Protein AF-A0A0E9NHE9-F1 (afdb_monomer)

Solvent-accessible surface area (backbone atoms only — not comparable to full-atom values): 5121 Å² total; per-residue (Å²): 117,68,71,58,55,53,49,53,51,51,52,50,49,52,51,17,28,52,52,25,49,44,26,74,74,70,68,53,68,78,73,59,77,45,53,90,80,36,94,46,73,73,55,35,51,55,51,34,51,48,53,51,50,36,38,54,52,7,42,54,48,47,51,50,52,51,52,49,43,67,73,33,95,87,53,78,68,88,85,53,97,80,72,92,68,97,121

Secondary structure (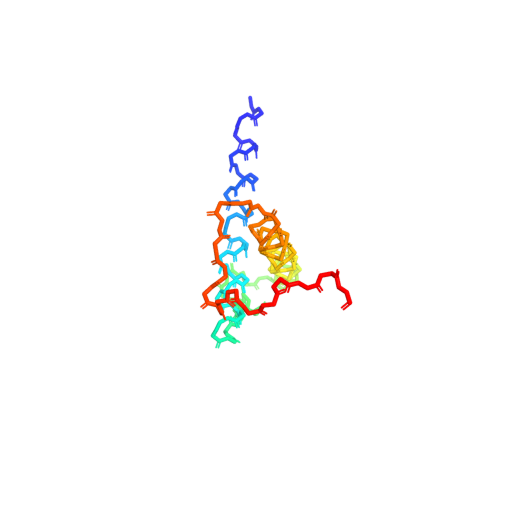DSSP, 8-state):
-HHHHHHHHHHHHHHHHHHHHHHHHH--PPPS-GGGT-SSHHHHHHHHHHHHHHHHHHHHHHHHHHHHHHHSTT---TT--------

Organism: Saitoella complicata (strain BCRC 22490 / CBS 7301 / JCM 7358 / NBRC 10748 / NRRL Y-17804) (NCBI:txid698492)

Radius of gyration: 18.15 Å; Cα contacts (8 Å, |Δi|>4): 53; chains: 1; bounding box: 43×34×54 Å

InterPro domains:
  IPR013726 Mitofissin [PF08520] (2-76)
  IPR013726 Mitofissin [PTHR28075] (1-78)

Nearest PDB structures (foldseek):
  7ydo-assembly1_A  TM=7.568E-01  e=9.092E-04  Schizosaccharomyces pombe 972h-

Mean predicted aligned error: 10.59 Å

Sequence (87 aa):
MFGRLVRIGIDAVLVSTALAGIKRTTGLTPRQDLDFLSPYPEASYLTKLLVTKYLETGEWFLDYASSHAASSGWFEDSKGKKGGGWL

pLDDT: mean 75.22, std 11.65, range [44.25, 89.75]

Structure (mmCIF, N/CA/C/O backbone):
data_AF-A0A0E9NHE9-F1
#
_entry.id   AF-A0A0E9NHE9-F1
#
loop_
_atom_site.group_PDB
_atom_site.id
_atom_site.type_symbol
_atom_site.label_atom_id
_atom_site.label_alt_id
_atom_site.label_comp_id
_atom_site.label_asym_id
_atom_site.label_entity_id
_atom_site.label_seq_id
_atom_site.pdbx_PDB_ins_code
_atom_site.Cartn_x
_atom_site.Cartn_y
_atom_site.Cartn_z
_atom_site.occupancy
_atom_site.B_iso_or_equiv
_atom_site.auth_seq_id
_atom_site.auth_comp_id
_atom_site.auth_asym_id
_atom_site.auth_atom_id
_atom_site.pdbx_PDB_model_num
ATOM 1 N N . MET A 1 1 ? 8.724 23.081 -2.415 1.00 61.16 1 MET A N 1
ATOM 2 C CA . MET A 1 1 ? 8.887 21.713 -2.973 1.00 61.16 1 MET A CA 1
ATOM 3 C C . MET A 1 1 ? 8.202 20.631 -2.128 1.00 61.16 1 MET A C 1
ATOM 5 O O . MET A 1 1 ? 7.687 19.686 -2.709 1.00 61.16 1 MET A O 1
ATOM 9 N N . PHE A 1 2 ? 8.100 20.798 -0.801 1.00 77.00 2 PHE A N 1
ATOM 10 C CA . PHE A 1 2 ? 7.490 19.833 0.133 1.00 77.00 2 PHE A CA 1
ATOM 11 C C . PHE A 1 2 ? 6.055 19.388 -0.222 1.00 77.00 2 PHE A C 1
ATOM 13 O O . PHE A 1 2 ? 5.761 18.199 -0.215 1.00 77.00 2 PHE A O 1
ATOM 20 N N . GLY A 1 3 ? 5.181 20.312 -0.643 1.00 79.75 3 GLY A N 1
ATOM 21 C CA . GLY A 1 3 ? 3.795 19.973 -1.002 1.00 79.75 3 GLY A CA 1
ATOM 22 C C . GLY A 1 3 ? 3.651 19.006 -2.187 1.00 79.75 3 GLY A C 1
ATOM 23 O O . GLY A 1 3 ? 2.718 18.209 -2.207 1.00 79.75 3 GLY A O 1
ATOM 24 N N . ARG A 1 4 ? 4.589 19.013 -3.149 1.00 78.88 4 ARG A N 1
ATOM 25 C CA . ARG A 1 4 ? 4.581 18.044 -4.262 1.00 78.88 4 ARG A CA 1
ATOM 26 C C . ARG A 1 4 ? 4.981 16.647 -3.796 1.00 78.88 4 ARG A C 1
ATOM 28 O O . ARG A 1 4 ? 4.373 15.685 -4.239 1.00 78.88 4 ARG A O 1
ATOM 35 N N . LEU A 1 5 ? 5.950 16.542 -2.884 1.00 80.56 5 LEU A N 1
ATOM 36 C CA . LEU A 1 5 ? 6.362 15.257 -2.312 1.00 80.56 5 LEU A CA 1
ATOM 37 C C . LEU A 1 5 ? 5.237 14.628 -1.493 1.00 80.56 5 LEU A C 1
ATOM 39 O O . LEU A 1 5 ? 4.954 13.449 -1.661 1.00 80.56 5 LEU A O 1
ATOM 43 N N . VAL A 1 6 ? 4.553 15.428 -0.670 1.00 85.38 6 VAL A N 1
ATOM 44 C CA . VAL A 1 6 ? 3.390 14.962 0.098 1.00 85.38 6 VAL A CA 1
ATOM 45 C C . VAL A 1 6 ? 2.279 14.492 -0.838 1.00 85.38 6 VAL A C 1
ATOM 47 O O . VAL A 1 6 ? 1.741 13.412 -0.637 1.00 85.38 6 VAL A O 1
ATOM 50 N N . ARG A 1 7 ? 1.968 15.252 -1.895 1.00 85.94 7 ARG A N 1
ATOM 51 C CA . ARG A 1 7 ? 0.939 14.872 -2.872 1.00 85.94 7 ARG A CA 1
ATOM 52 C C . ARG A 1 7 ? 1.281 13.567 -3.594 1.00 85.94 7 ARG A C 1
ATOM 54 O O . ARG A 1 7 ? 0.449 12.676 -3.619 1.00 85.94 7 ARG A O 1
ATOM 61 N N . ILE A 1 8 ? 2.510 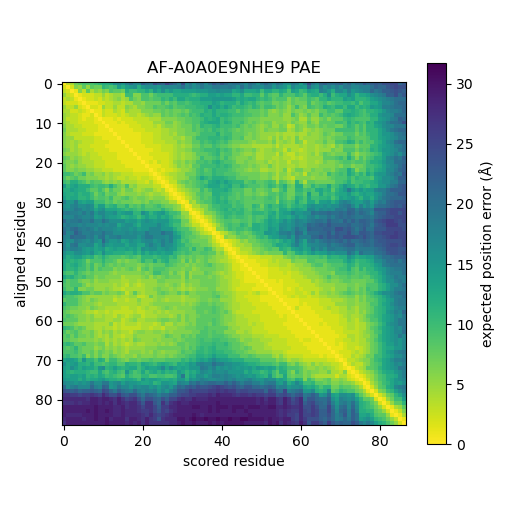13.434 -4.097 1.00 83.12 8 ILE A N 1
ATOM 62 C CA . ILE A 1 8 ? 2.982 12.210 -4.764 1.00 83.12 8 ILE A CA 1
ATOM 63 C C . ILE A 1 8 ? 2.979 11.025 -3.790 1.00 83.12 8 ILE A C 1
ATOM 65 O O . ILE A 1 8 ? 2.603 9.924 -4.173 1.00 83.12 8 ILE A O 1
ATOM 69 N N . GLY A 1 9 ? 3.356 11.248 -2.528 1.00 83.06 9 GLY A N 1
ATOM 70 C CA . GLY A 1 9 ? 3.288 10.228 -1.483 1.00 83.06 9 GLY A CA 1
ATOM 71 C C . GLY A 1 9 ? 1.856 9.771 -1.206 1.00 83.06 9 GLY A C 1
ATOM 72 O O . GLY A 1 9 ? 1.595 8.572 -1.183 1.00 83.06 9 GLY A O 1
ATOM 73 N N . ILE A 1 10 ? 0.918 10.713 -1.059 1.00 84.56 10 ILE A N 1
ATOM 74 C CA . ILE A 1 10 ? -0.510 10.414 -0.874 1.00 84.56 10 ILE A CA 1
ATOM 75 C C . ILE A 1 10 ? -1.055 9.654 -2.085 1.00 84.56 10 ILE A C 1
ATOM 77 O O . ILE A 1 10 ? -1.669 8.604 -1.912 1.00 84.56 10 ILE A O 1
ATOM 81 N N . ASP A 1 11 ? -0.793 10.134 -3.300 1.00 83.88 11 ASP A N 1
ATOM 82 C CA . ASP A 1 11 ? -1.268 9.500 -4.531 1.00 83.88 11 ASP A CA 1
ATOM 83 C C . ASP A 1 11 ? -0.697 8.074 -4.671 1.00 83.88 11 ASP A C 1
ATOM 85 O O . ASP A 1 11 ? -1.428 7.144 -5.010 1.00 83.88 11 ASP A O 1
ATOM 89 N N . ALA A 1 12 ? 0.577 7.858 -4.322 1.00 84.12 12 ALA A N 1
ATOM 90 C CA . ALA A 1 12 ? 1.196 6.533 -4.331 1.00 84.12 12 ALA A CA 1
ATOM 91 C C . ALA A 1 12 ? 0.545 5.568 -3.326 1.00 84.12 12 ALA A C 1
ATOM 93 O O . ALA A 1 12 ? 0.300 4.407 -3.660 1.00 84.12 12 ALA A O 1
ATOM 94 N N . VAL A 1 13 ? 0.227 6.032 -2.113 1.00 84.38 13 VAL A N 1
ATOM 95 C CA . VAL A 1 13 ? -0.467 5.220 -1.098 1.00 84.38 13 VAL A CA 1
ATOM 96 C C . VAL A 1 13 ? -1.898 4.903 -1.532 1.00 84.38 13 VAL A C 1
ATOM 98 O O . VAL A 1 13 ? -2.335 3.760 -1.396 1.00 84.38 13 VAL A O 1
ATOM 101 N N . LEU A 1 14 ? -2.617 5.871 -2.106 1.00 85.31 14 LEU A N 1
ATOM 102 C CA . LEU A 1 14 ? -3.974 5.667 -2.619 1.00 85.31 14 LEU A CA 1
ATOM 103 C C . LEU A 1 14 ? -4.002 4.613 -3.728 1.00 85.31 14 LEU A C 1
ATOM 105 O O . LEU A 1 14 ? -4.796 3.674 -3.664 1.00 85.31 14 LEU A O 1
ATOM 109 N N . VAL A 1 15 ? -3.099 4.725 -4.705 1.00 85.94 15 VAL A N 1
ATOM 110 C CA . VAL A 1 15 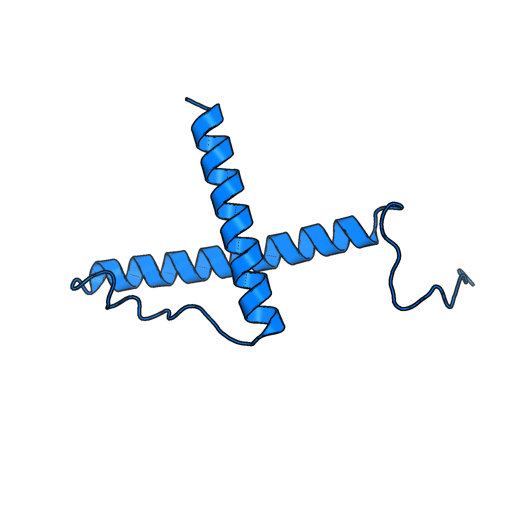? -2.968 3.742 -5.789 1.00 85.94 15 VAL A CA 1
ATOM 111 C C . VAL A 1 15 ? -2.608 2.364 -5.230 1.00 85.94 15 VAL A C 1
ATOM 113 O O . VAL A 1 15 ? -3.220 1.372 -5.620 1.00 85.94 15 VAL A O 1
ATOM 116 N N . SER A 1 16 ? -1.680 2.293 -4.272 1.00 84.69 16 SER A N 1
ATOM 117 C CA . SER A 1 16 ? -1.283 1.040 -3.613 1.00 84.69 16 SER A CA 1
ATOM 118 C C . SER A 1 16 ? -2.457 0.360 -2.911 1.00 84.69 16 SER A C 1
ATOM 120 O O . SER A 1 16 ? -2.692 -0.832 -3.093 1.00 84.69 16 SER A O 1
ATOM 122 N N . THR A 1 17 ? -3.227 1.132 -2.144 1.00 86.44 17 THR A N 1
ATOM 123 C CA . THR A 1 17 ? -4.389 0.651 -1.385 1.00 86.44 17 THR A CA 1
ATOM 124 C C . THR A 1 17 ? -5.492 0.157 -2.321 1.00 86.44 17 THR A C 1
ATOM 126 O O . THR A 1 17 ? -6.071 -0.903 -2.091 1.00 86.44 17 THR A O 1
ATOM 129 N N . ALA A 1 18 ? -5.751 0.876 -3.419 1.00 85.75 18 ALA A N 1
ATOM 130 C CA . ALA A 1 18 ? -6.712 0.454 -4.436 1.00 85.75 18 ALA A CA 1
ATOM 131 C C . ALA A 1 18 ? -6.292 -0.867 -5.104 1.00 85.75 18 ALA A C 1
ATOM 133 O O . ALA A 1 18 ? -7.106 -1.778 -5.252 1.00 85.75 18 ALA A O 1
ATOM 134 N N . LEU A 1 19 ? -5.010 -1.001 -5.454 1.00 82.94 19 LEU A N 1
ATOM 135 C CA . LEU A 1 19 ? -4.468 -2.199 -6.096 1.00 82.94 19 LEU A CA 1
ATOM 136 C C . LEU A 1 19 ? -4.484 -3.415 -5.157 1.00 82.94 19 LEU A C 1
ATOM 138 O O . LEU A 1 19 ? -4.861 -4.513 -5.567 1.00 82.94 19 LEU A O 1
ATOM 142 N N . ALA A 1 20 ? -4.148 -3.206 -3.882 1.00 84.56 20 ALA A N 1
ATOM 143 C CA . ALA A 1 20 ? -4.280 -4.206 -2.826 1.00 84.56 20 ALA A CA 1
ATOM 144 C C . ALA A 1 20 ? -5.744 -4.638 -2.625 1.00 84.56 20 ALA A C 1
ATOM 146 O O . ALA A 1 20 ? -6.037 -5.830 -2.514 1.00 84.56 20 ALA A O 1
ATOM 147 N N . GLY A 1 21 ? -6.684 -3.688 -2.653 1.00 82.56 21 GLY A N 1
ATOM 148 C CA . GLY A 1 21 ? -8.119 -3.966 -2.596 1.00 82.56 21 GLY A CA 1
ATOM 149 C C . GLY A 1 21 ? -8.602 -4.831 -3.765 1.00 82.56 21 GLY A C 1
ATOM 150 O O . GLY A 1 21 ? -9.324 -5.807 -3.550 1.00 82.56 21 GLY A O 1
ATOM 151 N N . ILE A 1 22 ? -8.160 -4.538 -4.993 1.00 85.12 22 ILE A N 1
ATOM 152 C CA . ILE A 1 22 ? -8.469 -5.351 -6.184 1.00 85.12 22 ILE A CA 1
ATOM 153 C C . ILE A 1 22 ? -7.914 -6.770 -6.021 1.00 85.12 22 ILE A C 1
ATOM 155 O O . ILE A 1 22 ? -8.656 -7.736 -6.208 1.00 85.12 22 ILE A O 1
ATOM 159 N N . LYS A 1 23 ? -6.654 -6.911 -5.591 1.00 82.56 23 LYS A N 1
ATOM 160 C CA . LYS A 1 23 ? -6.034 -8.215 -5.315 1.00 82.56 23 LYS A CA 1
ATOM 161 C C . LYS A 1 23 ? -6.836 -9.021 -4.287 1.00 82.56 23 LYS A C 1
ATOM 163 O O . LYS A 1 23 ? -7.084 -10.202 -4.508 1.00 82.56 23 LYS A O 1
ATOM 168 N N . ARG A 1 24 ? -7.285 -8.398 -3.193 1.00 80.38 24 ARG A N 1
ATOM 169 C CA . ARG A 1 24 ? -8.040 -9.069 -2.117 1.00 80.38 24 ARG A CA 1
ATOM 170 C C . ARG A 1 24 ? -9.467 -9.453 -2.520 1.00 80.38 24 ARG A C 1
ATOM 172 O O . ARG A 1 24 ? -9.971 -10.467 -2.051 1.00 80.38 24 ARG A O 1
ATOM 179 N N . THR A 1 25 ? -10.120 -8.650 -3.358 1.00 83.31 25 THR A N 1
ATOM 180 C CA . THR A 1 25 ? -11.525 -8.861 -3.759 1.00 83.31 25 THR A CA 1
ATOM 181 C C . THR A 1 25 ? -11.678 -9.775 -4.970 1.00 83.31 25 THR A C 1
ATOM 183 O O . THR A 1 25 ? -12.636 -10.538 -5.035 1.00 83.31 25 THR A O 1
ATOM 186 N N . THR A 1 26 ? -10.741 -9.720 -5.918 1.00 81.69 26 THR A N 1
ATOM 187 C CA . THR A 1 26 ? -10.817 -10.466 -7.187 1.00 81.69 26 THR A CA 1
ATOM 188 C C . THR A 1 26 ? -9.786 -11.587 -7.301 1.00 81.69 26 THR A C 1
ATOM 190 O O . THR A 1 26 ? -9.900 -12.430 -8.186 1.00 81.69 26 THR A O 1
ATOM 193 N N . GLY A 1 27 ? -8.759 -11.600 -6.445 1.00 76.12 27 GLY A N 1
ATOM 194 C CA . GLY A 1 27 ? -7.611 -12.503 -6.571 1.00 76.12 27 GLY A CA 1
ATOM 195 C C . GLY A 1 27 ? -6.645 -12.130 -7.702 1.00 76.12 27 GLY A C 1
ATOM 196 O O . GLY A 1 27 ? -5.616 -12.783 -7.859 1.00 76.12 27 GLY A O 1
ATOM 197 N N . LEU A 1 28 ? -6.942 -11.086 -8.485 1.00 73.88 28 LEU A N 1
ATOM 198 C CA . LEU A 1 28 ? -6.106 -10.644 -9.595 1.00 73.88 28 LEU A CA 1
ATOM 199 C C . LEU A 1 28 ? -4.940 -9.809 -9.066 1.00 73.88 28 LEU A C 1
ATOM 201 O O . LEU A 1 28 ? -5.122 -8.712 -8.536 1.00 73.88 28 LEU A O 1
ATOM 205 N N . THR A 1 29 ? -3.724 -10.318 -9.224 1.00 71.81 29 THR A N 1
ATOM 206 C CA . THR A 1 29 ? -2.504 -9.546 -9.002 1.00 71.81 29 THR A CA 1
ATOM 207 C C . THR A 1 29 ? -2.105 -8.821 -10.290 1.00 71.81 29 THR A C 1
ATOM 209 O O . THR A 1 29 ? -2.236 -9.383 -11.382 1.00 71.81 29 THR A O 1
ATOM 212 N N . PRO A 1 30 ? -1.590 -7.580 -10.203 1.00 67.81 30 PRO A N 1
ATOM 213 C CA . PRO A 1 30 ? -0.910 -6.955 -11.331 1.00 67.81 30 PRO A CA 1
ATOM 214 C C . PRO A 1 30 ? 0.185 -7.897 -11.828 1.00 67.81 30 PRO A C 1
ATOM 216 O O . PRO A 1 30 ? 0.926 -8.451 -11.007 1.00 67.81 30 PRO A O 1
ATOM 219 N N 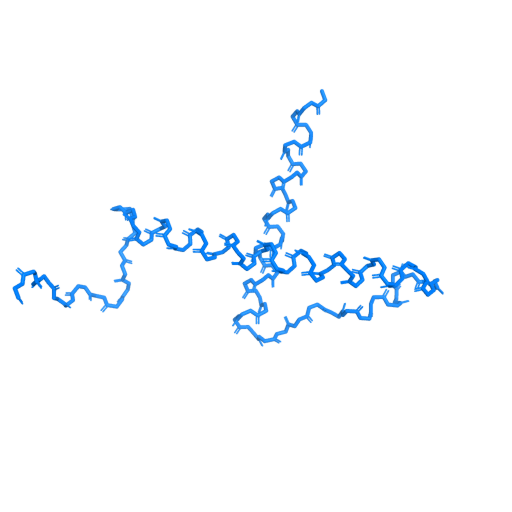. ARG A 1 31 ? 0.288 -8.077 -13.151 1.00 65.62 31 ARG A N 1
ATOM 220 C CA . ARG A 1 31 ? 1.363 -8.874 -13.756 1.00 65.62 31 ARG A CA 1
ATOM 221 C C . ARG A 1 31 ? 2.698 -8.397 -13.198 1.00 65.62 31 ARG A C 1
ATOM 223 O O . ARG A 1 31 ? 3.045 -7.229 -13.331 1.00 65.62 31 ARG A O 1
ATOM 230 N N . GLN A 1 32 ? 3.402 -9.296 -12.519 1.00 62.75 32 GLN A N 1
ATOM 231 C CA . GLN A 1 32 ? 4.733 -9.034 -11.969 1.00 62.75 32 GLN A CA 1
ATOM 232 C C . GLN A 1 32 ? 5.792 -9.117 -13.073 1.00 62.75 32 GLN A C 1
ATOM 234 O O . GLN A 1 32 ? 6.858 -8.518 -12.982 1.00 62.75 32 GLN A O 1
ATOM 239 N N . ASP A 1 33 ? 5.491 -9.839 -14.146 1.00 59.38 33 ASP A N 1
ATOM 240 C CA . ASP A 1 33 ? 6.200 -9.817 -15.415 1.00 59.38 33 ASP A CA 1
ATOM 241 C C . ASP A 1 33 ? 5.786 -8.574 -16.214 1.00 59.38 33 ASP A C 1
ATOM 243 O O . ASP A 1 33 ? 5.101 -8.617 -17.235 1.00 59.38 33 ASP A O 1
ATOM 247 N N . LEU A 1 34 ? 6.238 -7.418 -15.735 1.00 63.56 34 LEU A N 1
ATOM 248 C CA . LEU A 1 34 ? 6.159 -6.146 -16.451 1.00 63.56 34 LEU A CA 1
ATOM 249 C C . LEU A 1 34 ? 7.180 -6.077 -17.601 1.00 63.56 34 LEU A C 1
ATOM 251 O O . LEU A 1 34 ? 7.665 -5.004 -17.944 1.00 63.56 34 LEU A O 1
ATOM 255 N N . ASP A 1 35 ? 7.484 -7.213 -18.229 1.00 58.38 35 ASP A N 1
ATOM 256 C CA . ASP A 1 35 ? 8.450 -7.332 -19.327 1.00 58.38 35 ASP A CA 1
ATOM 257 C C . ASP A 1 35 ? 7.999 -6.538 -20.570 1.00 58.38 35 ASP A C 1
AT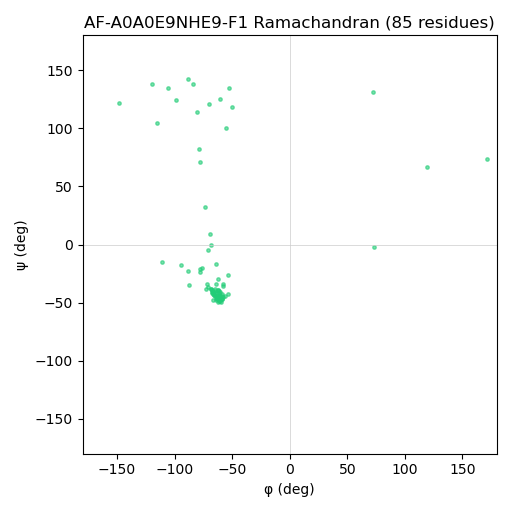OM 259 O O . ASP A 1 35 ? 8.803 -6.190 -21.428 1.00 58.38 35 ASP A O 1
ATOM 263 N N . PHE A 1 36 ? 6.715 -6.168 -20.639 1.00 61.25 36 PHE A N 1
ATOM 264 C CA . PHE A 1 36 ? 6.189 -5.237 -21.641 1.00 61.25 36 PHE A CA 1
ATOM 265 C C . PHE A 1 36 ? 6.523 -3.760 -21.360 1.00 61.25 36 PHE A C 1
ATOM 267 O O . PHE A 1 36 ? 6.450 -2.944 -22.276 1.00 61.25 36 PHE A O 1
ATOM 274 N N . LEU A 1 37 ? 6.857 -3.393 -20.116 1.00 60.06 37 LEU A N 1
ATOM 275 C CA . LEU A 1 37 ? 7.244 -2.027 -19.735 1.00 60.06 37 LEU A CA 1
ATOM 276 C C . LEU A 1 37 ? 8.744 -1.777 -19.897 1.00 60.06 37 LEU A C 1
ATOM 278 O O . LEU A 1 37 ? 9.149 -0.623 -20.019 1.00 60.06 37 LEU A O 1
ATOM 282 N N . SER A 1 38 ? 9.569 -2.826 -19.893 1.00 56.22 38 SER A N 1
ATOM 283 C CA . SER A 1 38 ? 11.010 -2.690 -20.069 1.00 56.22 38 SER A CA 1
ATOM 284 C C . SER A 1 38 ? 11.614 -3.901 -20.786 1.00 56.22 38 SER A C 1
ATOM 286 O O . SER A 1 38 ? 11.573 -5.001 -20.241 1.00 56.22 38 SER A O 1
ATOM 288 N N . PRO A 1 39 ? 12.277 -3.708 -21.940 1.00 60.66 39 PRO A N 1
ATOM 289 C CA . PRO A 1 39 ? 13.020 -4.770 -22.621 1.00 60.66 39 PRO A CA 1
ATOM 290 C C . PRO A 1 39 ? 14.313 -5.181 -21.887 1.00 60.66 39 PRO A C 1
ATOM 292 O O . PRO A 1 39 ? 14.992 -6.112 -22.317 1.00 60.66 39 PRO A O 1
ATOM 295 N N . TYR A 1 40 ? 14.678 -4.493 -20.797 1.00 63.09 40 TYR A N 1
ATOM 296 C CA . TYR A 1 40 ? 15.903 -4.746 -20.036 1.00 63.09 40 TYR A CA 1
ATOM 297 C C . TYR A 1 40 ? 15.639 -5.611 -18.785 1.00 63.09 40 TYR A C 1
ATOM 299 O O . TYR A 1 40 ? 14.870 -5.179 -17.919 1.00 63.09 40 TYR A O 1
ATOM 307 N N . PRO A 1 41 ? 16.328 -6.763 -18.622 1.00 63.19 41 PRO A N 1
ATOM 308 C CA . PRO A 1 41 ? 16.128 -7.694 -17.500 1.00 63.19 41 PRO A CA 1
ATOM 309 C C . PRO A 1 41 ? 16.348 -7.075 -16.110 1.00 63.19 41 PRO A C 1
ATOM 311 O O . PRO A 1 41 ? 15.672 -7.428 -15.144 1.00 63.19 41 PRO A O 1
ATOM 314 N N . GLU A 1 42 ? 17.284 -6.130 -16.010 1.00 64.06 42 GLU A N 1
ATOM 315 C CA . GLU A 1 42 ? 17.650 -5.446 -14.760 1.00 64.06 42 GLU A CA 1
ATOM 316 C C . GLU A 1 42 ? 16.518 -4.539 -14.256 1.00 64.06 42 GLU A C 1
ATOM 318 O O . GLU A 1 42 ? 16.215 -4.482 -13.062 1.00 64.06 42 GLU A O 1
ATOM 323 N N . ALA A 1 43 ? 15.832 -3.874 -15.187 1.00 61.19 43 ALA A N 1
ATOM 324 C CA . ALA A 1 43 ? 14.677 -3.049 -14.875 1.00 61.19 43 ALA A CA 1
ATOM 325 C C . ALA A 1 43 ? 13.475 -3.914 -14.470 1.00 61.19 43 ALA A C 1
ATOM 327 O O . ALA A 1 43 ? 12.796 -3.554 -13.512 1.00 61.19 43 ALA A O 1
ATOM 328 N N . SER A 1 44 ? 13.278 -5.092 -15.079 1.00 65.25 44 SER A N 1
ATOM 329 C CA . SER A 1 44 ? 12.221 -6.033 -14.676 1.00 65.25 44 SER A CA 1
ATOM 330 C C . SER A 1 44 ? 12.330 -6.457 -13.203 1.00 65.25 44 SER A C 1
ATOM 332 O O . SER A 1 44 ? 11.306 -6.605 -12.534 1.00 65.25 44 SER A O 1
ATOM 334 N N . TYR A 1 45 ? 13.543 -6.621 -12.656 1.00 71.88 45 TYR A N 1
ATOM 335 C CA . TYR A 1 45 ? 13.731 -6.932 -11.231 1.00 71.88 45 TYR A CA 1
ATOM 336 C C . TYR A 1 45 ? 13.305 -5.773 -10.320 1.00 71.88 45 TYR A 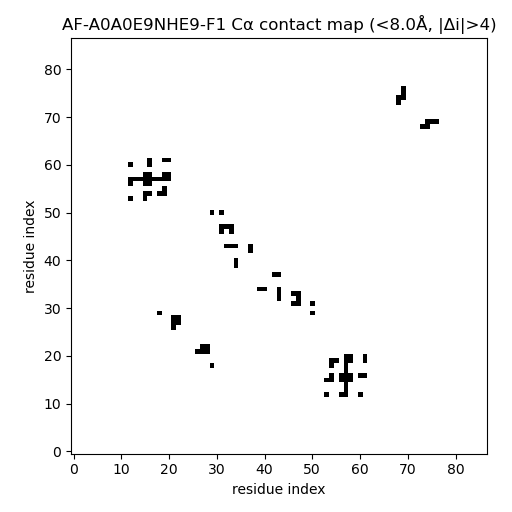C 1
ATOM 338 O O . TYR A 1 45 ? 12.545 -5.976 -9.370 1.00 71.88 45 TYR A O 1
ATOM 346 N N . LEU A 1 46 ? 13.738 -4.546 -10.629 1.00 70.38 46 LEU A N 1
ATOM 347 C CA . LEU A 1 46 ? 13.347 -3.361 -9.863 1.00 70.38 46 LEU A CA 1
ATOM 348 C C . LEU A 1 46 ? 11.838 -3.127 -9.928 1.00 70.38 46 LEU A C 1
ATOM 350 O O . LEU A 1 46 ? 11.225 -2.808 -8.912 1.00 70.38 46 LEU A O 1
ATOM 354 N N . THR A 1 47 ? 11.212 -3.341 -11.086 1.00 70.44 47 THR A N 1
ATOM 355 C CA . THR A 1 47 ? 9.761 -3.197 -11.215 1.00 70.44 47 THR A CA 1
ATOM 356 C C . THR A 1 47 ? 9.014 -4.262 -10.413 1.00 70.44 47 THR A C 1
ATOM 358 O O . THR A 1 47 ? 8.058 -3.926 -9.718 1.00 70.44 47 THR A O 1
ATOM 361 N N . LYS A 1 48 ? 9.476 -5.521 -10.412 1.00 74.62 48 LYS A N 1
ATOM 362 C CA . LYS A 1 48 ? 8.926 -6.587 -9.552 1.00 74.62 48 LYS A CA 1
ATOM 363 C C . LYS A 1 48 ? 9.016 -6.230 -8.075 1.00 74.62 48 LYS A C 1
ATOM 365 O O . LYS A 1 48 ? 8.031 -6.375 -7.348 1.00 74.62 48 LYS A O 1
ATOM 370 N N . LEU A 1 49 ? 10.176 -5.742 -7.638 1.00 79.50 49 LEU A N 1
ATOM 371 C CA . LEU A 1 49 ? 10.394 -5.326 -6.257 1.00 79.50 49 LEU A CA 1
ATOM 372 C C . LEU A 1 49 ? 9.466 -4.169 -5.880 1.00 79.50 49 LEU A C 1
ATOM 374 O O . LEU A 1 49 ? 8.810 -4.230 -4.846 1.00 79.50 49 LEU A O 1
ATOM 378 N N . LEU A 1 50 ? 9.362 -3.152 -6.737 1.00 77.88 50 LEU A N 1
ATOM 379 C CA . LEU A 1 50 ? 8.482 -2.008 -6.519 1.00 77.88 50 LEU A CA 1
ATOM 380 C C . LEU A 1 50 ? 7.016 -2.434 -6.461 1.00 77.88 50 LEU A C 1
ATOM 382 O O . LEU A 1 50 ? 6.344 -2.092 -5.500 1.00 77.88 50 LEU A O 1
ATOM 386 N N . VAL A 1 51 ? 6.522 -3.225 -7.417 1.00 79.31 51 VAL A N 1
ATOM 387 C CA . VAL A 1 51 ? 5.135 -3.728 -7.410 1.00 79.31 51 VAL A CA 1
ATOM 388 C C . VAL A 1 51 ? 4.851 -4.539 -6.151 1.00 79.31 51 VAL A C 1
ATOM 390 O O . VAL A 1 51 ? 3.811 -4.349 -5.527 1.00 79.31 51 VAL A O 1
ATOM 393 N N . THR A 1 52 ? 5.783 -5.400 -5.743 1.00 81.94 52 THR A N 1
ATOM 394 C CA . THR A 1 52 ? 5.648 -6.181 -4.507 1.00 81.94 52 THR A CA 1
ATOM 395 C C . THR A 1 52 ? 5.564 -5.257 -3.294 1.00 81.94 52 THR A C 1
ATOM 397 O O . THR A 1 52 ? 4.641 -5.382 -2.496 1.00 81.94 52 THR A O 1
ATOM 400 N N . LYS A 1 5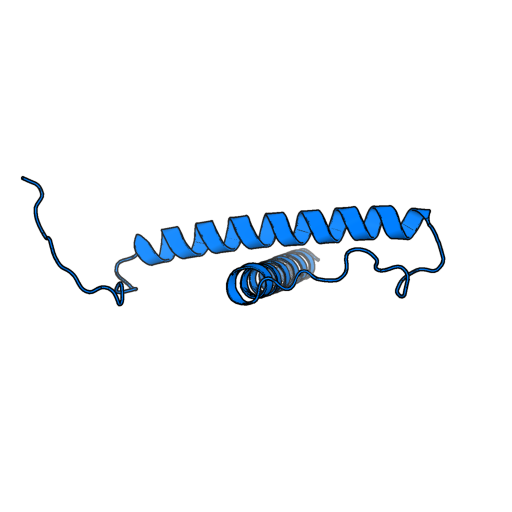3 ? 6.454 -4.263 -3.198 1.00 83.56 53 LYS A N 1
ATOM 401 C CA . LYS A 1 53 ? 6.459 -3.278 -2.107 1.00 83.56 53 LYS A CA 1
ATOM 402 C C . LYS A 1 53 ? 5.214 -2.392 -2.100 1.00 83.56 53 LYS A C 1
ATOM 404 O O . LYS A 1 53 ? 4.691 -2.100 -1.027 1.00 83.56 53 LYS A O 1
ATOM 409 N N . TYR A 1 54 ? 4.715 -1.990 -3.265 1.00 80.31 54 TYR A N 1
ATOM 410 C CA . TYR A 1 54 ? 3.473 -1.229 -3.395 1.00 80.31 54 TYR A CA 1
ATOM 411 C C . TYR A 1 54 ? 2.263 -2.058 -2.953 1.00 80.31 54 TYR A C 1
ATOM 413 O O . TYR A 1 54 ? 1.433 -1.556 -2.202 1.00 80.31 54 TYR A O 1
ATOM 421 N N . LEU A 1 55 ? 2.183 -3.335 -3.338 1.00 81.75 55 LEU A N 1
ATOM 422 C CA . LEU A 1 55 ? 1.116 -4.233 -2.884 1.00 81.75 55 LEU A CA 1
ATOM 423 C C . LEU A 1 55 ? 1.171 -4.460 -1.366 1.00 81.75 55 LEU A C 1
ATOM 425 O O . LEU A 1 55 ? 0.147 -4.316 -0.708 1.00 81.75 55 LEU A O 1
ATOM 429 N N . GLU A 1 56 ? 2.353 -4.732 -0.805 1.00 85.44 56 GLU A N 1
ATOM 430 C CA . GLU A 1 56 ? 2.554 -4.875 0.648 1.00 85.44 56 GLU A CA 1
ATOM 431 C C . GLU A 1 56 ? 2.137 -3.604 1.409 1.00 85.44 56 GLU A C 1
ATOM 433 O O . GLU A 1 56 ? 1.425 -3.668 2.411 1.00 85.44 56 GLU A O 1
ATOM 438 N N . THR A 1 57 ? 2.545 -2.430 0.915 1.00 88.38 57 THR A N 1
ATOM 439 C CA . THR A 1 57 ? 2.222 -1.138 1.545 1.00 88.38 57 THR A CA 1
ATOM 440 C C . THR A 1 57 ? 0.724 -0.846 1.480 1.00 88.38 57 THR A C 1
ATOM 442 O O . THR A 1 57 ? 0.144 -0.361 2.451 1.00 88.38 57 THR A O 1
ATOM 445 N N . GLY A 1 58 ? 0.088 -1.149 0.346 1.00 84.81 58 GLY A N 1
ATOM 446 C CA . GLY A 1 58 ? -1.349 -0.982 0.158 1.00 84.81 58 GLY A CA 1
ATOM 447 C C . GLY A 1 58 ? -2.179 -1.895 1.057 1.00 84.81 58 GLY A C 1
ATOM 448 O O . GLY A 1 58 ? -3.177 -1.443 1.608 1.00 84.81 58 GLY A O 1
ATOM 449 N N . GLU A 1 59 ? -1.759 -3.149 1.242 1.00 86.12 59 GLU A N 1
ATOM 450 C CA . GLU A 1 59 ? -2.408 -4.094 2.162 1.00 86.12 59 GLU A CA 1
ATOM 451 C C . GLU A 1 59 ? -2.305 -3.613 3.611 1.00 86.12 59 GLU A C 1
ATOM 453 O O . GLU A 1 59 ? -3.322 -3.513 4.296 1.00 86.12 59 GLU A O 1
ATOM 458 N N . TRP A 1 60 ? -1.107 -3.213 4.046 1.00 88.81 60 TRP A N 1
ATOM 459 C CA . TRP A 1 60 ? -0.902 -2.665 5.386 1.00 88.81 60 TRP A CA 1
ATOM 460 C C . TRP A 1 60 ? -1.757 -1.417 5.640 1.00 88.81 60 TRP A C 1
ATOM 462 O O . TRP A 1 60 ? -2.387 -1.295 6.691 1.00 88.81 60 TRP A O 1
ATOM 472 N N . PHE A 1 61 ? -1.818 -0.497 4.671 1.00 88.44 61 PHE A N 1
ATOM 473 C CA . PHE A 1 61 ? -2.621 0.715 4.809 1.00 88.44 61 PHE A CA 1
ATOM 474 C C . PHE A 1 61 ? -4.122 0.413 4.805 1.00 88.44 61 PHE A C 1
ATOM 476 O O . PHE A 1 61 ? -4.865 1.018 5.576 1.00 88.44 61 PHE A O 1
ATOM 483 N N . LEU A 1 62 ? -4.574 -0.536 3.982 1.00 87.88 62 LEU A N 1
ATOM 484 C CA . LEU A 1 62 ? -5.964 -0.987 3.964 1.00 87.88 62 LEU A CA 1
ATOM 485 C C . LEU A 1 62 ? -6.370 -1.583 5.317 1.00 87.88 62 LEU A C 1
ATOM 487 O O . LEU A 1 62 ? -7.429 -1.245 5.844 1.00 87.88 62 LEU A O 1
ATOM 491 N N . ASP A 1 63 ? -5.516 -2.421 5.905 1.00 87.06 63 ASP A N 1
ATOM 492 C CA . ASP A 1 63 ? -5.762 -3.015 7.218 1.00 87.06 63 ASP A CA 1
ATOM 493 C C . ASP A 1 63 ? -5.761 -1.942 8.320 1.00 87.06 63 ASP A C 1
ATOM 495 O O . ASP A 1 63 ? -6.679 -1.899 9.147 1.00 87.06 63 ASP A O 1
ATOM 499 N N . TYR A 1 64 ? -4.816 -0.999 8.284 1.00 89.75 64 TYR A N 1
ATOM 500 C CA . TYR A 1 64 ? -4.790 0.141 9.201 1.00 89.75 64 TYR A CA 1
ATOM 501 C C . TYR A 1 64 ? -6.059 0.997 9.084 1.00 89.75 64 TYR A C 1
ATOM 503 O O . TYR A 1 64 ? -6.721 1.263 10.085 1.00 89.75 64 TYR A O 1
ATOM 511 N N . ALA A 1 65 ? -6.456 1.368 7.865 1.00 85.94 65 ALA A N 1
ATOM 512 C CA . ALA A 1 65 ? -7.666 2.142 7.616 1.00 85.94 65 ALA A CA 1
ATOM 513 C C . ALA A 1 65 ? -8.922 1.397 8.091 1.00 85.94 65 ALA A C 1
ATOM 515 O O . ALA A 1 65 ? -9.796 2.007 8.704 1.00 85.94 65 ALA A O 1
ATOM 516 N N . SER A 1 66 ? -8.999 0.081 7.868 1.00 84.62 66 SER A N 1
ATOM 517 C CA . SER A 1 66 ? -10.135 -0.738 8.303 1.00 84.62 66 SER A CA 1
ATOM 518 C C . SER A 1 66 ? -10.242 -0.838 9.828 1.00 84.62 66 SER A C 1
ATOM 520 O O . SER A 1 66 ? -11.330 -0.676 10.375 1.00 84.62 66 SER A O 1
ATOM 522 N N . SER A 1 67 ? -9.120 -1.029 10.529 1.00 87.12 67 SER A N 1
ATOM 523 C CA . SER A 1 67 ? -9.091 -1.063 11.995 1.00 87.12 67 SER A CA 1
ATOM 524 C C . SER A 1 67 ? -9.419 0.301 12.597 1.00 87.12 67 SER A C 1
ATOM 526 O O . SER A 1 67 ? -10.182 0.384 13.560 1.00 87.12 67 SER A O 1
ATOM 528 N N . HIS A 1 68 ? -8.923 1.379 11.985 1.00 86.69 68 HIS A N 1
ATOM 529 C CA . HIS A 1 68 ? -9.261 2.734 12.388 1.00 86.69 68 HIS A CA 1
ATOM 530 C C . HIS A 1 68 ? -10.755 3.010 12.190 1.00 86.69 68 HIS A C 1
ATOM 532 O O . HIS A 1 68 ? -11.408 3.473 13.123 1.00 86.69 68 HIS A O 1
ATOM 538 N N . ALA A 1 69 ? -11.318 2.643 11.034 1.00 85.44 69 ALA A N 1
ATOM 539 C CA . ALA A 1 69 ? -12.746 2.770 10.754 1.00 85.44 69 ALA A CA 1
ATOM 540 C C . ALA A 1 69 ? -13.593 1.982 11.765 1.00 85.44 69 ALA A C 1
ATOM 542 O O . ALA A 1 69 ? -14.513 2.555 12.343 1.00 85.44 69 ALA A O 1
ATOM 543 N N . ALA A 1 70 ? -13.229 0.728 12.055 1.00 82.19 70 ALA A N 1
ATOM 544 C CA . ALA A 1 70 ? -13.914 -0.119 13.034 1.00 82.19 70 ALA A CA 1
ATOM 545 C C . ALA A 1 70 ? -13.826 0.419 14.474 1.00 82.19 70 ALA A C 1
ATOM 547 O O . ALA A 1 70 ? -14.762 0.259 15.252 1.00 82.19 70 ALA A O 1
ATOM 548 N N . SER A 1 71 ? -12.709 1.060 14.836 1.00 83.19 71 SER A N 1
ATOM 549 C CA . SER A 1 71 ? -12.527 1.691 16.152 1.00 83.19 71 SER A CA 1
ATOM 550 C C . SER A 1 71 ? -13.231 3.044 16.278 1.00 83.19 71 SER A C 1
ATOM 552 O O . SER A 1 71 ? -13.481 3.525 17.384 1.00 83.19 71 SER A O 1
ATOM 554 N N . SER A 1 72 ? -13.532 3.682 15.148 1.00 79.94 72 SER A N 1
ATOM 555 C CA . SER A 1 72 ? -14.141 4.999 15.121 1.00 79.94 72 SER A CA 1
ATOM 556 C C . SER A 1 72 ? -15.659 4.880 15.257 1.00 79.94 72 SER A C 1
ATOM 558 O O . SER A 1 72 ? -16.292 4.054 14.608 1.00 79.94 72 SER A O 1
ATOM 560 N N . GLY A 1 73 ? -16.278 5.758 16.048 1.00 78.38 73 GLY A N 1
ATOM 561 C CA . GLY A 1 73 ? -17.741 5.803 16.188 1.00 78.38 73 GLY A CA 1
ATOM 562 C C . GLY A 1 73 ? -18.495 6.294 14.941 1.00 78.38 73 GLY A C 1
ATOM 563 O O . GLY A 1 73 ? -19.683 6.577 15.036 1.00 78.38 73 GLY A O 1
ATOM 564 N N . TRP A 1 74 ? -17.806 6.451 13.806 1.00 80.00 74 TRP A N 1
ATOM 565 C CA . TRP A 1 74 ? -18.337 7.000 12.555 1.00 80.00 74 TRP A CA 1
ATOM 566 C C . TRP A 1 74 ? -18.826 5.913 11.595 1.00 80.00 74 TRP A C 1
ATOM 568 O O . TRP A 1 74 ? -19.572 6.216 10.666 1.00 80.00 74 TRP A O 1
ATOM 578 N N . PHE A 1 75 ? -18.404 4.663 11.803 1.00 77.88 75 PHE A N 1
ATOM 579 C CA . PHE A 1 75 ? -18.764 3.533 10.956 1.00 77.88 75 PHE A CA 1
ATOM 580 C C . PHE A 1 75 ? -19.512 2.480 11.770 1.00 77.88 75 PHE A C 1
ATOM 582 O O . PHE A 1 75 ? -19.150 2.165 12.903 1.00 77.88 75 PHE A O 1
ATOM 589 N N . GLU A 1 76 ? -20.558 1.920 11.172 1.00 78.19 76 GLU A N 1
ATOM 590 C CA . GLU A 1 76 ? -21.319 0.812 11.739 1.00 78.19 76 GLU A CA 1
ATOM 591 C C . GLU A 1 76 ? -20.974 -0.472 10.988 1.00 78.19 76 GLU A C 1
ATOM 593 O O . GLU A 1 76 ? -20.913 -0.494 9.756 1.00 78.19 76 GLU A O 1
ATOM 598 N N . ASP A 1 77 ? -20.744 -1.556 11.729 1.00 72.88 77 ASP A N 1
ATOM 599 C CA . ASP A 1 77 ? -20.588 -2.868 11.111 1.00 72.88 77 ASP A CA 1
ATOM 600 C C . ASP A 1 77 ? -21.947 -3.330 10.562 1.00 72.88 77 ASP A C 1
ATOM 602 O O . ASP A 1 77 ? -22.924 -3.489 11.302 1.00 72.88 77 ASP A O 1
ATOM 606 N N . SER A 1 78 ? -21.987 -3.584 9.253 1.00 66.06 78 SER A N 1
ATOM 607 C CA . SER A 1 78 ? -23.127 -4.175 8.542 1.00 66.06 78 SER A CA 1
ATOM 608 C C . SER A 1 78 ? -23.593 -5.495 9.172 1.00 66.06 78 SER A C 1
ATOM 610 O O . SER A 1 78 ? -24.775 -5.833 9.103 1.00 66.06 78 SER A O 1
ATOM 612 N N . LYS A 1 79 ? -22.705 -6.222 9.866 1.00 61.00 79 LYS A N 1
ATOM 613 C CA . LYS A 1 79 ? -23.050 -7.466 10.570 1.00 61.00 79 LYS A CA 1
ATOM 614 C C . LYS A 1 79 ? -23.960 -7.286 11.786 1.00 61.00 79 LYS A C 1
ATOM 616 O O . LYS A 1 79 ? -24.352 -8.289 12.377 1.00 61.00 79 LYS A O 1
ATOM 621 N N . GLY A 1 80 ? -24.357 -6.055 12.111 1.00 51.09 80 GLY A N 1
ATOM 622 C CA . GLY A 1 80 ? -25.342 -5.758 13.137 1.00 51.09 80 GLY A CA 1
ATOM 623 C C . GLY A 1 80 ? -24.785 -5.993 14.537 1.00 51.09 80 GLY A C 1
ATOM 624 O O . GLY A 1 80 ? -24.234 -7.043 14.862 1.00 51.09 80 GLY A O 1
ATOM 625 N N . LYS A 1 81 ? -24.970 -5.014 15.421 1.00 60.41 81 LYS A N 1
ATOM 626 C CA . LYS A 1 81 ? -24.748 -5.208 16.854 1.00 60.41 81 LYS A C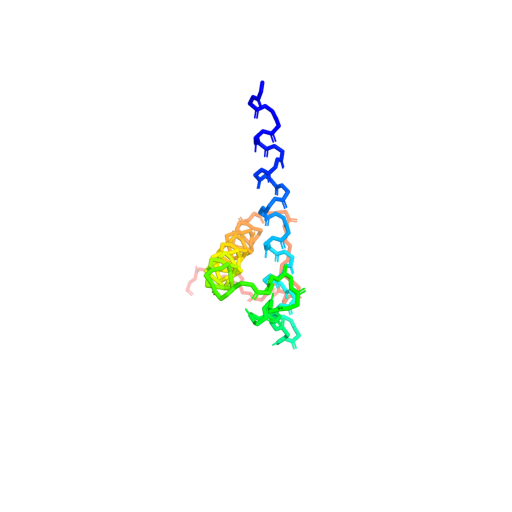A 1
ATOM 627 C C . LYS A 1 81 ? -25.600 -6.384 17.351 1.00 60.41 81 LYS A C 1
ATOM 629 O O . LYS A 1 81 ? -26.778 -6.218 17.655 1.00 60.41 81 LYS A O 1
ATOM 634 N N . LYS A 1 82 ? -24.996 -7.561 17.504 1.00 52.97 82 LYS A N 1
ATOM 635 C CA . LYS A 1 82 ? -25.426 -8.560 18.482 1.00 52.97 82 LYS A CA 1
ATOM 636 C C . LYS A 1 82 ? -24.313 -8.743 19.496 1.00 52.97 82 LYS A C 1
ATOM 638 O O . LYS A 1 82 ? -23.315 -9.394 19.218 1.00 52.97 82 LYS A O 1
ATOM 643 N N . GLY A 1 83 ? -24.541 -8.174 20.674 1.00 48.19 83 GLY A N 1
ATOM 644 C CA . GLY A 1 83 ? -23.774 -8.489 21.872 1.00 48.19 83 GLY A CA 1
ATOM 645 C C . GLY A 1 83 ? -23.040 -7.296 22.455 1.00 48.19 83 GLY A C 1
ATOM 646 O O . GLY A 1 83 ? -21.819 -7.283 22.509 1.00 48.19 83 GLY A O 1
ATOM 647 N N . GLY A 1 84 ? -23.795 -6.320 22.962 1.00 55.47 84 GLY A N 1
ATOM 648 C CA . GLY A 1 84 ? -23.349 -5.679 24.191 1.00 55.47 84 GLY A CA 1
ATOM 649 C C . GLY A 1 84 ? -23.288 -6.755 25.277 1.00 55.47 84 GLY A C 1
ATOM 650 O O . GLY A 1 84 ? -24.265 -7.473 25.478 1.00 55.47 84 GLY A O 1
ATOM 651 N N . GLY A 1 85 ? -22.133 -6.896 25.916 1.00 44.25 85 GLY A N 1
ATOM 652 C CA . GLY A 1 85 ? -21.909 -7.897 26.950 1.00 44.25 85 GLY A CA 1
ATOM 653 C C . GLY A 1 85 ? -20.444 -7.950 27.340 1.00 44.25 85 GLY A C 1
ATOM 654 O O . GLY A 1 85 ? -19.737 -8.873 26.963 1.00 44.25 85 GLY A O 1
ATOM 655 N N . TRP A 1 86 ? -19.989 -6.941 28.083 1.00 60.34 86 TRP A N 1
ATOM 656 C CA . TRP A 1 86 ? -18.912 -7.158 29.043 1.00 60.34 86 TRP A CA 1
ATOM 657 C C . TRP A 1 86 ? -19.541 -7.800 30.280 1.00 60.34 86 TRP A C 1
ATOM 659 O O . TRP A 1 86 ? -19.900 -7.076 31.203 1.00 60.34 86 TRP A O 1
ATOM 669 N N . LEU A 1 87 ? -19.743 -9.119 30.242 1.00 46.06 87 LEU A N 1
ATOM 670 C CA . LEU A 1 87 ? -19.879 -10.030 31.384 1.00 46.06 87 LEU A CA 1
ATOM 671 C C . LEU A 1 87 ? -19.477 -11.434 30.924 1.00 46.06 87 LEU A C 1
ATOM 673 O O . LEU A 1 87 ? -19.993 -11.860 29.866 1.00 46.06 87 LEU A O 1
#

Foldseek 3Di:
DVVVVVVVVVVLLVVLLVQLVCCVPPVDHDPLCVCVVDVDPVVSVVSSVVSVVSVVSNNVVNVVVVVVQVPDPPDDDPVDDDDPDPD

=== Feature glossary ===
Feature key, reading from the visual/contextual features back to the raw sequence:

Rendered structure images. Structure images are PyMOL renders from six orthogonal camera directions. Cartoon representation draws helices as coils and strands as arrows; sticks shows the backbone as bonds; surface shows the solvent-excluded envelope. Rainbow coloring maps sequence position to hue (blue→red, N→C); chain coloring assigns a distinct color per polypeptide.

Contact-map, Ramachandran, and PAE plots. Three diagnostic plots accompany the record. The Cα contact map visualizes the tertiary structure as a 2D adjacency matrix (8 Å cutoff, sequence-local contacts suppressed). The Ramachandran plot shows the distribution of backbone (φ, ψ) torsions, with points in the α and β basins reflecting secondary structure content. The PAE plot shows AlphaFold's inter-residue confidence as a color matrix.

InterPro / GO / CATH / organism. The annotation block draws on four external resources. InterPro: which protein families and domains the sequence belongs to. GO: standardized terms for what the protein does, what process it participates in, and where in the cell it acts. CATH: which structural fold it has in the CATH hierarchy. Organism: the species of origin.

Nearest PDB structures. Structural nearest neighbors (via Foldseek easy-search vs the PDB). Reported per hit: target PDB id, E-value, and alignment TM-score. A TM-score above ~0.5 is the conventional threshold for 'same fold'.

Predicted aligned error. Predicted aligned error is AlphaFold's pairwise confidence. Unlike pLDDT (per-residue), PAE is per-residue-pair and captures whether two parts of the structure are correctly placed relative to each other. Units are ångströms of expected positional error.

Solvent-accessible surface area. SASA measures how much of the protein is reachable by solvent. It is computed by rolling a water-sized probe over the atomic surface and summing the exposed area (Å²). Per-residue SASA distinguishes core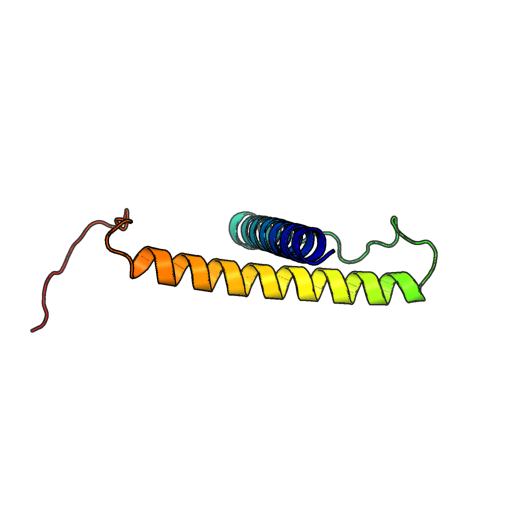 (buried, low SASA) from surface (exposed, high SASA) residues; total SASA is a whole-molecule size measure.

B-factor. Crystallographic B-factors measure how much each atom's electron density is smeared out, in Å². They rise in mobile loops and surface residues and fall in the buried interior. In AlphaFold models this column is repurposed to hold pLDDT instead.

pLDDT. For AlphaFold models, the B-factor field carries pLDDT — the model's own estimate of local accuracy on a 0–100 scale. Regions with pLDDT<50 should be treated as essentially unmodeled; they often correspond to intrinsically disordered segments.

Backbone torsions (φ/ψ). φ (phi) and ψ (psi) are the two rotatable backbone dihedrals per residue: φ is the C(i-1)–N–Cα–C torsion, ψ is the N–Cα–C–N(i+1) torsion, both in degrees on (−180°, 180°]. α-helical residues cluster near (−60°, −45°); β-strand residues near (−120°, +130°). A Ramachandran plot is simply a scatter of (φ, ψ) for every residue.

Radius of gyration, Cα contacts, bounding box. Radius of gyration (Rg) is the root-mean-square distance of Cα atoms from their centroid — a single number for overall size and compactness. A globular domain of N residues has Rg ≈ 2.2·N^0.38 Å; an extended or disordered chain has a much larger Rg. The Cα contact count is the number of residue pairs whose Cα atoms are within 8 Å and are more than four positions apart in sequence — a standard proxy for tertiary packing density. The bounding box is the smallest axis-aligned box enclosing all Cα atoms.

Secondary structure (3-state, P-SEA). Three-state secondary structure (P-SEA) collapses the eight DSSP classes into helix (a), strand (b), and coil (c). P-SEA assigns these from Cα geometry alone — distances and angles — without requiring backbone oxygens, so it works on any Cα trace.

Secondary structure (8-state, DSSP). Secondary structure is the local, repeating backbone conformation. DSSP classifies it into eight states by reading the hydrogen-bond network: three helix types (H, G, I), two β types (E, B), two non-regular types (T, S), and unstructured coil (-).

Foldseek 3Di. The Foldseek 3Di string encodes local tertiary geometry as a 20-letter alphabet — one character per residue — derived from the relative positions of nearby Cα atoms. Unlike the amino-acid sequence, 3Di is a direct function of the 3D structure, so two proteins with the same fold have similar 3Di strings even at low sequence identity.

mmCIF coordinates. Structure coordinates are given as an mmCIF _atom_site loop: one row per atom with element, residue name, chain id, sequence number, and x/y/z position in Å. Only the four main-chain atoms per residue are included here; side chains are omitted to keep the record compact.

Sequence. This is the polypeptide sequence — one letter per residue, N-terminus first. Length ranges from a few dozen residues for small domains to over a thousand for large multi-domain proteins.